Protein AF-A0AA94WMA9-F1 (afdb_monomer_lite)

Foldseek 3Di:
DDPPPQPDDDVVLLVVLVVQLVQLLVLQCVQPNPVSSVQLCVVCVVQSVVCSSCVVQKDWDADDPQQWGIWIAGPVPRHTAKTWGQHDLDVPDHTFTWMAHPPDRNDTHTRD

Secondary structure (DSSP, 8-state):
----SSS---HHHHHTHHHHHHHHHHHHHHHHHHHHHHHHHHHHHHHHHHHHH-TTTEEEE-SBTTTEEEEEEETTT--EEEEEEEE-SSTTSPPEEEEEETTEEEEEEE--

Organism: NCBI:txid79883

pLDDT: mean 87.23, std 16.76, range [39.34, 98.19]

Radius of gyration: 15.04 Å; chains: 1; bounding box: 50×26×35 Å

Structure (mmCIF, N/CA/C/O backbone):
data_AF-A0AA94WMA9-F1
#
_entry.id   AF-A0AA94WMA9-F1
#
loop_
_atom_site.group_PDB
_atom_site.id
_atom_site.type_symbol
_atom_site.label_atom_id
_atom_site.label_alt_id
_atom_site.label_comp_id
_atom_site.label_asym_id
_atom_site.label_entity_id
_atom_site.label_seq_id
_atom_site.pdbx_PDB_ins_code
_atom_site.Cartn_x
_atom_site.Cartn_y
_atom_site.Cartn_z
_atom_site.occupancy
_atom_site.B_iso_or_equiv
_atom_site.auth_seq_id
_atom_site.auth_comp_id
_atom_site.auth_asym_id
_atom_site.auth_atom_id
_atom_site.pdbx_PDB_model_num
ATOM 1 N N . MET A 1 1 ? -29.792 -11.660 19.594 1.00 39.34 1 MET A N 1
ATOM 2 C CA . MET A 1 1 ? -28.443 -11.236 19.161 1.00 39.34 1 MET A CA 1
ATOM 3 C C . MET A 1 1 ? -28.651 -10.133 18.133 1.00 39.34 1 MET A C 1
ATOM 5 O O . MET A 1 1 ? -29.052 -10.429 17.016 1.00 39.34 1 MET A O 1
ATOM 9 N N . SER A 1 2 ? -28.611 -8.873 18.571 1.00 40.50 2 SER A N 1
ATOM 10 C CA . SER A 1 2 ? -29.111 -7.716 17.814 1.00 40.50 2 SER A CA 1
ATOM 11 C C . SER A 1 2 ? -28.112 -7.243 16.761 1.00 40.50 2 SER A C 1
ATOM 13 O O . SER A 1 2 ? -26.997 -6.849 17.087 1.00 40.50 2 SER A O 1
ATOM 15 N N . GLY A 1 3 ? -28.545 -7.241 15.500 1.00 39.78 3 GLY A N 1
ATOM 16 C CA . GLY A 1 3 ? -27.854 -6.606 14.380 1.00 39.78 3 GLY A CA 1
ATOM 17 C C . GLY A 1 3 ? -27.983 -5.084 14.417 1.00 39.78 3 GLY A C 1
ATOM 18 O O . GLY A 1 3 ? -28.723 -4.510 13.623 1.00 39.78 3 GLY A O 1
ATOM 19 N N . GLN A 1 4 ? -27.275 -4.433 15.338 1.00 40.50 4 GLN A N 1
ATOM 20 C CA . GLN A 1 4 ? -27.242 -2.974 15.464 1.00 40.50 4 GLN A CA 1
ATOM 21 C C . GLN A 1 4 ? -25.838 -2.484 15.840 1.00 40.50 4 GLN A C 1
ATOM 23 O O . GLN A 1 4 ? -25.654 -1.919 16.901 1.00 40.50 4 GLN A O 1
ATOM 28 N N . ASP A 1 5 ? -24.855 -2.668 14.958 1.00 44.59 5 ASP A N 1
ATOM 29 C CA . ASP A 1 5 ? -23.556 -1.972 15.067 1.00 44.59 5 ASP A CA 1
ATOM 30 C C . ASP A 1 5 ? -23.106 -1.362 13.724 1.00 44.59 5 ASP A C 1
ATOM 32 O O . ASP A 1 5 ? -21.947 -0.996 13.541 1.00 44.59 5 ASP A O 1
ATOM 36 N N . VAL A 1 6 ? -24.013 -1.253 12.743 1.00 46.53 6 VAL A N 1
ATOM 37 C CA . VAL A 1 6 ? -23.683 -0.766 11.386 1.00 46.53 6 VAL A CA 1
ATOM 38 C C . VAL A 1 6 ? -24.158 0.663 11.112 1.00 46.53 6 VAL A C 1
ATOM 40 O O . VAL A 1 6 ? -23.962 1.182 10.015 1.00 46.53 6 VAL A O 1
ATOM 43 N N . HIS A 1 7 ? -24.784 1.327 12.081 1.00 42.59 7 HIS A N 1
ATOM 44 C CA . HIS A 1 7 ? -25.313 2.681 11.918 1.00 42.59 7 HIS A CA 1
ATOM 45 C C . HIS A 1 7 ? -24.713 3.597 12.971 1.00 42.59 7 HIS A C 1
ATOM 47 O O . HIS A 1 7 ? -25.284 3.755 14.040 1.00 42.59 7 HIS A O 1
ATOM 53 N N . ASN A 1 8 ? -23.518 4.112 12.670 1.00 44.22 8 ASN A N 1
ATOM 54 C CA . ASN A 1 8 ? -23.013 5.443 13.038 1.00 44.22 8 ASN A CA 1
ATOM 55 C C . ASN A 1 8 ? -21.519 5.525 12.687 1.00 44.22 8 ASN A C 1
ATOM 57 O O . ASN A 1 8 ? -20.658 5.699 13.548 1.00 44.22 8 ASN A O 1
ATOM 61 N N . LEU A 1 9 ? -21.187 5.363 11.402 1.00 45.16 9 LEU A N 1
ATOM 62 C CA . LEU A 1 9 ? -19.912 5.883 10.918 1.00 45.16 9 LEU A CA 1
ATOM 63 C C . LEU A 1 9 ? -20.126 7.373 10.670 1.00 45.16 9 LEU A C 1
ATOM 65 O O . LEU A 1 9 ? -20.887 7.744 9.782 1.00 45.16 9 LEU A O 1
ATOM 69 N N . ASP A 1 10 ? -19.492 8.205 11.491 1.00 44.53 10 ASP A N 1
ATOM 70 C CA . ASP A 1 10 ? -19.444 9.649 11.295 1.00 44.53 10 ASP A CA 1
ATOM 71 C C . ASP A 1 10 ? -18.990 9.955 9.844 1.00 44.53 10 ASP A C 1
ATOM 73 O O . ASP A 1 10 ? -17.901 9.522 9.440 1.00 44.53 10 ASP A O 1
ATOM 77 N N . PRO A 1 11 ? -19.799 10.673 9.039 1.00 51.47 11 PRO A N 1
ATOM 78 C CA . PRO A 1 11 ? -19.449 11.072 7.675 1.00 51.47 11 PRO A CA 1
ATOM 79 C C . PRO A 1 11 ? -18.101 11.800 7.578 1.00 51.47 11 PRO A C 1
ATOM 81 O O . PRO A 1 11 ? -17.431 11.721 6.543 1.00 51.47 11 PRO A O 1
ATOM 84 N N . SER A 1 12 ? -17.667 12.465 8.656 1.00 50.16 12 SER A N 1
ATOM 85 C CA . SER A 1 12 ? -16.370 13.145 8.736 1.00 50.16 12 SER A CA 1
ATOM 86 C C . SER A 1 12 ? -15.195 12.176 8.547 1.00 50.16 12 SER A C 1
ATOM 88 O O . SER A 1 12 ? -14.197 12.502 7.895 1.00 50.16 12 SER A O 1
ATOM 90 N N . VAL A 1 13 ? -15.347 10.945 9.040 1.00 51.88 13 VAL A N 1
ATOM 91 C CA . VAL A 1 13 ? -14.315 9.912 9.015 1.00 51.88 13 VAL A CA 1
ATOM 92 C C . VAL A 1 13 ? -14.217 9.277 7.630 1.00 51.88 13 VAL A C 1
ATOM 94 O O . VAL A 1 13 ? -13.113 9.044 7.151 1.00 51.88 13 VAL A O 1
ATOM 97 N N . GLN A 1 14 ? -15.337 9.072 6.929 1.00 53.25 14 GLN A N 1
ATOM 98 C CA . GLN A 1 14 ? -15.307 8.633 5.526 1.00 53.25 14 GLN A CA 1
ATOM 99 C C . GLN A 1 14 ? -14.770 9.731 4.589 1.00 53.25 14 GLN A C 1
ATOM 101 O O . GLN A 1 14 ? -14.033 9.430 3.645 1.00 53.25 14 GLN A O 1
ATOM 106 N N . GLY A 1 15 ? -15.065 11.004 4.879 1.00 59.81 15 GLY A N 1
ATOM 107 C CA . GLY A 1 15 ? -14.619 12.151 4.083 1.00 59.81 15 GLY A CA 1
ATOM 108 C C . GLY A 1 15 ? -13.097 12.334 4.026 1.00 59.81 15 GLY A C 1
ATOM 109 O O . GLY A 1 15 ? -12.570 12.736 2.991 1.00 59.81 15 GLY A O 1
ATOM 110 N N . GLN A 1 16 ? -12.363 11.982 5.088 1.00 68.56 16 GLN A N 1
ATOM 111 C CA . GLN A 1 16 ? -10.898 12.124 5.124 1.00 68.56 16 GLN A CA 1
ATOM 112 C C . GLN A 1 16 ? -10.145 11.075 4.284 1.00 68.56 16 GLN A C 1
ATOM 114 O O . GLN A 1 16 ? -8.988 11.284 3.922 1.00 68.56 16 GLN A O 1
ATOM 119 N N . TRP A 1 17 ? -10.778 9.948 3.950 1.00 77.50 17 TRP A N 1
ATOM 120 C CA . TRP A 1 17 ? -10.082 8.776 3.402 1.00 77.50 17 TRP A CA 1
ATOM 121 C C . TRP A 1 17 ? -10.139 8.716 1.877 1.00 77.50 17 TRP A C 1
ATOM 123 O O . TRP A 1 17 ? -9.208 8.224 1.235 1.00 77.50 17 TRP A O 1
ATOM 133 N N . VAL A 1 18 ? -11.194 9.284 1.287 1.00 79.00 18 VAL A N 1
ATOM 134 C CA . VAL A 1 18 ? -11.329 9.438 -0.168 1.00 79.00 18 VAL A CA 1
ATOM 135 C C . VAL A 1 18 ? -10.166 10.257 -0.762 1.00 79.00 18 VAL A C 1
ATOM 137 O O . VAL A 1 18 ? -9.565 9.786 -1.732 1.00 79.00 18 VAL A O 1
ATOM 140 N N . PRO A 1 19 ? -9.749 11.404 -0.181 1.00 87.50 19 PRO A N 1
ATOM 141 C CA . PRO A 1 19 ? -8.564 12.130 -0.639 1.00 87.50 19 PRO A CA 1
ATOM 142 C C . PRO A 1 19 ? -7.271 11.308 -0.564 1.00 87.50 19 PRO A C 1
ATOM 144 O O . PRO A 1 19 ? -6.447 11.390 -1.474 1.00 87.50 19 PRO A O 1
ATOM 147 N N . ILE A 1 20 ? -7.101 10.484 0.478 1.00 91.69 20 ILE A N 1
ATOM 148 C CA . ILE A 1 20 ? -5.912 9.634 0.657 1.00 91.69 20 ILE A CA 1
ATOM 149 C C . ILE A 1 20 ? -5.841 8.571 -0.443 1.00 91.69 20 ILE A C 1
ATOM 151 O O . ILE A 1 20 ? -4.812 8.433 -1.108 1.00 91.69 20 ILE A O 1
ATOM 155 N N . ALA A 1 21 ? -6.940 7.850 -0.672 1.00 91.25 21 ALA A N 1
ATOM 156 C CA . ALA A 1 21 ? -7.027 6.843 -1.725 1.00 91.25 21 ALA A CA 1
ATOM 157 C C . 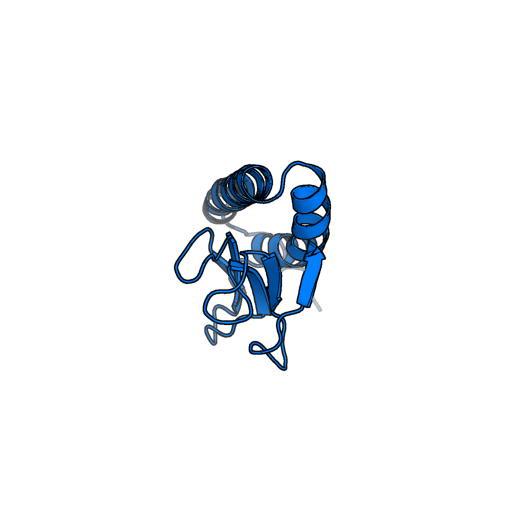ALA A 1 21 ? -6.810 7.460 -3.119 1.00 91.25 21 ALA A C 1
ATOM 159 O O . ALA A 1 21 ? -6.037 6.934 -3.921 1.00 91.25 21 ALA A O 1
ATOM 160 N N . ALA A 1 22 ? -7.422 8.616 -3.392 1.00 91.62 22 ALA A N 1
ATOM 161 C CA . ALA A 1 22 ? -7.245 9.323 -4.658 1.00 91.62 22 ALA A CA 1
ATOM 162 C C . ALA A 1 22 ? -5.789 9.775 -4.876 1.00 91.62 22 ALA A C 1
ATOM 164 O O . ALA A 1 22 ? -5.250 9.613 -5.973 1.00 91.62 22 ALA A O 1
ATOM 165 N N . ALA A 1 23 ? -5.132 10.307 -3.840 1.00 94.06 23 ALA A N 1
ATOM 166 C CA . ALA A 1 23 ? -3.724 10.691 -3.904 1.00 94.06 23 ALA A CA 1
ATOM 167 C C . ALA A 1 23 ? -2.811 9.479 -4.158 1.00 94.06 23 ALA A C 1
ATOM 169 O O . ALA A 1 23 ? -1.903 9.565 -4.985 1.00 94.06 23 ALA A O 1
ATOM 170 N N . ALA A 1 24 ? -3.089 8.338 -3.521 1.00 94.69 24 ALA A N 1
ATOM 171 C CA . ALA A 1 24 ? -2.352 7.096 -3.742 1.00 94.69 24 ALA A CA 1
ATOM 1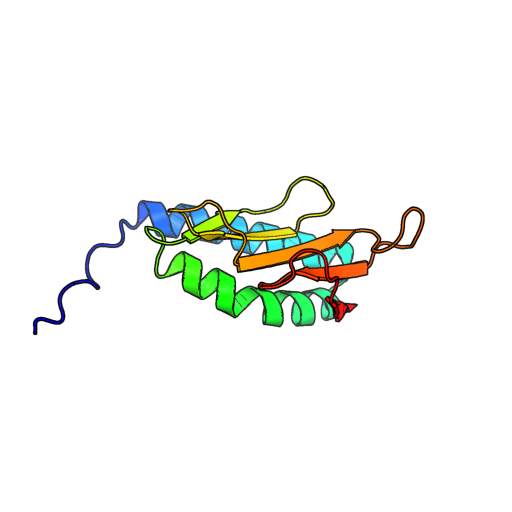72 C C . ALA A 1 24 ? -2.480 6.589 -5.188 1.00 94.69 24 ALA A C 1
ATOM 174 O O . ALA A 1 24 ? -1.470 6.265 -5.807 1.00 94.69 24 ALA A O 1
ATOM 175 N N . ILE A 1 25 ? -3.689 6.581 -5.766 1.00 94.69 25 ILE A N 1
ATOM 176 C CA . ILE A 1 25 ? -3.907 6.180 -7.171 1.00 94.69 25 ILE A CA 1
ATOM 177 C C . ILE A 1 25 ? -3.151 7.105 -8.134 1.00 94.69 25 ILE A C 1
ATOM 179 O O . ILE A 1 25 ? -2.516 6.635 -9.084 1.00 94.69 25 ILE A O 1
ATOM 183 N N . ARG A 1 26 ? -3.187 8.422 -7.890 1.00 95.31 26 ARG A N 1
ATOM 184 C CA . ARG A 1 26 ? -2.442 9.406 -8.695 1.00 95.31 26 ARG A CA 1
ATOM 185 C C . ARG A 1 26 ? -0.936 9.163 -8.616 1.00 95.31 26 ARG A C 1
ATOM 187 O O . ARG A 1 26 ? -0.272 9.162 -9.650 1.00 95.31 26 ARG A O 1
ATOM 194 N N . LEU A 1 27 ? -0.415 8.915 -7.415 1.00 95.56 27 LEU A N 1
ATOM 195 C CA . LEU A 1 27 ? 1.000 8.620 -7.208 1.00 95.56 27 LEU A CA 1
ATOM 196 C C . LEU A 1 27 ? 1.409 7.296 -7.864 1.00 95.56 27 LEU A C 1
ATOM 198 O O . LEU A 1 27 ? 2.429 7.252 -8.537 1.00 95.56 27 LEU A O 1
ATOM 202 N N . LEU A 1 28 ? 0.605 6.238 -7.741 1.00 93.81 28 LEU A N 1
ATOM 203 C CA . LEU A 1 28 ? 0.851 4.979 -8.454 1.00 93.81 28 LEU A CA 1
ATOM 204 C C . LEU A 1 28 ? 0.947 5.217 -9.955 1.00 93.81 28 LEU A C 1
ATOM 206 O O . LEU A 1 28 ? 1.931 4.840 -10.583 1.00 93.81 28 LEU A O 1
ATOM 210 N N . THR A 1 29 ? -0.043 5.908 -10.518 1.00 96.56 29 THR A N 1
ATOM 211 C CA . THR A 1 29 ? -0.082 6.192 -11.957 1.00 96.56 29 THR A CA 1
ATOM 212 C C . THR A 1 29 ? 1.170 6.942 -12.416 1.00 96.56 29 THR A C 1
ATOM 214 O O . THR A 1 29 ? 1.708 6.622 -13.472 1.00 96.56 29 THR A O 1
ATOM 217 N N . SER A 1 30 ? 1.667 7.905 -11.630 1.00 96.12 30 SER A N 1
ATOM 218 C CA . SER A 1 30 ? 2.864 8.674 -11.993 1.00 96.12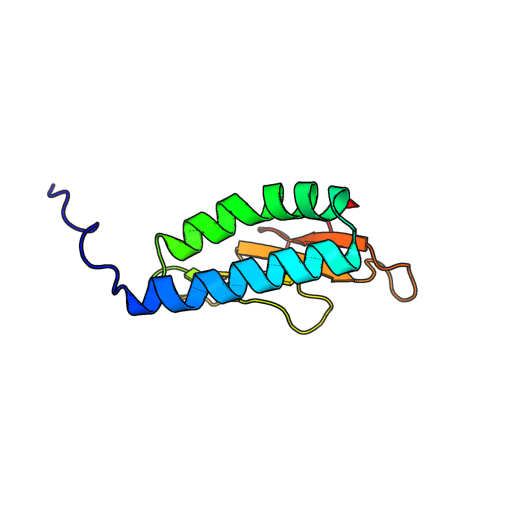 30 SER A CA 1
ATOM 219 C C . SER A 1 30 ? 4.174 7.892 -11.863 1.00 96.12 30 SER A C 1
ATOM 221 O O . SER A 1 30 ? 5.157 8.265 -12.497 1.00 96.12 30 SER A O 1
ATOM 223 N N . LYS A 1 31 ? 4.209 6.822 -11.059 1.00 94.88 31 LYS A N 1
ATOM 224 C CA . LYS A 1 31 ? 5.406 5.991 -10.862 1.00 94.88 31 LYS A CA 1
ATOM 225 C C . LYS A 1 31 ? 5.498 4.817 -11.826 1.00 94.88 31 LYS A C 1
ATOM 227 O O . LYS A 1 31 ? 6.588 4.523 -12.296 1.00 94.88 31 LYS A O 1
ATOM 232 N N . VAL A 1 32 ? 4.374 4.159 -12.102 1.00 94.94 32 VAL A N 1
ATOM 233 C CA . VAL A 1 32 ? 4.347 2.854 -12.792 1.00 94.94 32 VAL A CA 1
ATOM 234 C C . VAL A 1 32 ? 3.389 2.818 -13.985 1.00 94.94 32 VAL A C 1
ATOM 236 O O . VAL A 1 32 ? 3.079 1.757 -14.525 1.00 94.94 32 VAL A O 1
ATOM 239 N N . GLY A 1 33 ? 2.875 3.980 -14.393 1.00 95.12 33 GLY A N 1
ATOM 240 C CA . GLY A 1 33 ? 1.908 4.091 -15.477 1.00 95.12 33 GLY A CA 1
ATOM 241 C C . GLY A 1 33 ? 0.552 3.462 -15.145 1.00 95.12 33 GLY A C 1
ATOM 242 O O . GLY A 1 33 ? 0.268 3.038 -14.022 1.00 95.12 33 GLY A O 1
ATOM 243 N N . ARG A 1 34 ? -0.329 3.416 -16.150 1.00 94.19 34 ARG A N 1
ATOM 244 C CA . ARG A 1 34 ? -1.706 2.920 -15.987 1.00 94.19 34 ARG A CA 1
ATOM 245 C C . ARG A 1 34 ? -1.756 1.423 -15.669 1.00 94.19 34 ARG A C 1
ATOM 247 O O . ARG A 1 34 ? -2.578 1.012 -14.850 1.00 94.19 34 ARG A O 1
ATOM 254 N N . GLU A 1 35 ? -0.905 0.619 -16.302 1.00 94.44 35 GLU A N 1
ATOM 255 C CA . GLU A 1 35 ? -0.892 -0.833 -16.097 1.00 94.44 35 GLU A CA 1
ATOM 256 C C . GLU A 1 35 ? -0.439 -1.193 -14.677 1.00 94.44 35 GLU A C 1
ATOM 258 O O . GLU A 1 35 ? -1.178 -1.862 -13.950 1.00 94.44 35 GLU A O 1
ATOM 263 N N . GLY A 1 36 ? 0.721 -0.682 -14.247 1.00 93.62 36 GLY A N 1
ATOM 264 C CA . GLY A 1 36 ? 1.227 -0.899 -12.894 1.00 93.62 36 GLY A CA 1
ATOM 265 C C . GLY A 1 36 ? 0.274 -0.355 -11.830 1.00 93.62 36 GLY A C 1
ATOM 266 O O . GLY A 1 36 ? 0.027 -1.025 -10.828 1.00 93.62 36 GLY A O 1
ATOM 267 N N . MET A 1 37 ? -0.354 0.804 -12.073 1.00 96.38 37 MET A N 1
ATOM 268 C CA . MET A 1 37 ? -1.387 1.326 -11.174 1.00 96.38 37 MET A CA 1
ATOM 269 C C . MET A 1 37 ? -2.569 0.368 -11.052 1.00 96.38 37 MET A C 1
ATOM 271 O O . MET A 1 37 ? -3.018 0.115 -9.939 1.00 96.38 37 MET A O 1
ATOM 275 N N . THR A 1 38 ? -3.051 -0.194 -12.161 1.00 95.69 38 THR A N 1
ATOM 276 C CA . THR A 1 38 ? -4.198 -1.114 -12.145 1.00 95.69 38 THR A CA 1
ATOM 277 C C . THR A 1 38 ? -3.883 -2.363 -11.321 1.00 95.69 38 THR A C 1
ATOM 279 O O . THR A 1 38 ? -4.678 -2.743 -10.460 1.00 95.69 38 THR A O 1
ATOM 282 N N . LYS A 1 39 ? -2.698 -2.957 -11.522 1.00 95.81 39 LYS A N 1
ATOM 283 C CA . LYS A 1 39 ? -2.235 -4.131 -10.761 1.00 95.81 39 LYS A CA 1
ATOM 284 C C . LYS A 1 39 ? -2.036 -3.803 -9.277 1.00 95.81 39 LYS A C 1
ATOM 286 O O . LYS A 1 39 ? -2.588 -4.482 -8.414 1.00 95.81 39 LYS A O 1
ATOM 291 N N . GLY A 1 40 ? -1.314 -2.724 -8.971 1.00 96.44 40 GLY A N 1
ATOM 292 C CA . GLY A 1 40 ? -1.058 -2.291 -7.595 1.00 96.44 40 GLY A CA 1
ATOM 293 C C . GLY A 1 40 ? -2.330 -1.915 -6.837 1.00 96.44 40 GLY A C 1
ATOM 294 O O . GLY A 1 40 ? -2.507 -2.295 -5.678 1.00 96.44 40 GLY A O 1
ATOM 295 N N . TRP A 1 41 ? -3.253 -1.210 -7.492 1.00 96.69 41 TRP A N 1
ATOM 296 C CA . TRP A 1 41 ? -4.516 -0.812 -6.879 1.00 96.69 41 TRP A CA 1
ATOM 297 C C . TRP A 1 41 ? -5.445 -2.000 -6.644 1.00 96.69 41 TRP A C 1
ATOM 299 O O . TRP A 1 41 ? -6.083 -2.060 -5.597 1.00 96.69 41 TRP A O 1
ATOM 309 N N . ALA A 1 42 ? -5.492 -2.973 -7.558 1.00 96.50 42 ALA A N 1
ATOM 310 C CA . ALA A 1 42 ? -6.258 -4.202 -7.354 1.00 96.50 42 ALA A CA 1
ATOM 311 C C . ALA A 1 42 ? -5.824 -4.955 -6.082 1.00 96.50 42 ALA A C 1
ATOM 313 O O . ALA A 1 42 ? -6.680 -5.467 -5.360 1.00 96.50 42 ALA A O 1
ATOM 314 N N . LEU A 1 43 ? -4.525 -4.952 -5.764 1.00 96.62 43 LEU A N 1
ATOM 315 C CA . LEU A 1 43 ? -3.987 -5.536 -4.530 1.00 96.62 43 LEU A CA 1
ATOM 316 C C . LEU A 1 43 ? -4.332 -4.703 -3.287 1.00 96.62 43 LEU A C 1
ATOM 318 O O . LEU A 1 43 ? -4.698 -5.258 -2.253 1.00 96.62 43 LEU A O 1
ATOM 322 N N . ALA A 1 44 ? -4.238 -3.373 -3.376 1.00 97.12 44 ALA A N 1
ATOM 323 C CA . ALA A 1 44 ? -4.493 -2.482 -2.244 1.00 97.12 44 ALA A CA 1
ATOM 324 C C . ALA A 1 44 ? -5.982 -2.342 -1.896 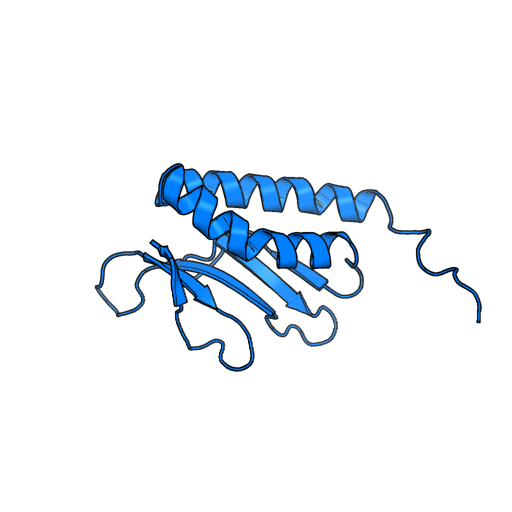1.00 97.12 44 ALA A C 1
ATOM 326 O O . ALA A 1 44 ? -6.342 -2.238 -0.719 1.00 97.12 44 ALA A O 1
ATOM 327 N N . ARG A 1 45 ? -6.857 -2.346 -2.907 1.00 95.81 45 ARG A N 1
ATOM 328 C CA . ARG A 1 45 ? -8.279 -2.004 -2.784 1.00 95.81 45 ARG A CA 1
ATOM 329 C C . ARG A 1 45 ? -9.016 -2.787 -1.689 1.00 95.81 45 ARG A C 1
ATOM 331 O O . ARG A 1 45 ? -9.680 -2.132 -0.892 1.00 95.81 45 ARG A O 1
ATOM 338 N N . PRO A 1 46 ? -8.878 -4.121 -1.541 1.00 96.44 46 PRO A N 1
ATOM 339 C CA . PRO A 1 46 ? -9.559 -4.850 -0.468 1.00 96.44 46 PRO A CA 1
ATOM 340 C C . PRO A 1 46 ? -9.178 -4.371 0.940 1.00 96.44 46 PRO A C 1
ATOM 342 O O . PRO A 1 46 ? -10.010 -4.392 1.847 1.00 96.44 46 PRO A O 1
ATOM 345 N N . TYR A 1 47 ? -7.933 -3.934 1.142 1.00 96.44 47 TYR A N 1
ATOM 346 C CA . TYR A 1 47 ? -7.457 -3.425 2.430 1.00 96.44 47 TYR A CA 1
ATOM 347 C C . TYR A 1 47 ? -7.930 -1.996 2.677 1.00 96.44 47 TYR A C 1
ATOM 349 O O . TYR A 1 47 ? -8.361 -1.681 3.785 1.00 96.44 47 TYR A O 1
ATOM 357 N N . VAL A 1 48 ? -7.900 -1.156 1.641 1.00 94.88 48 VAL A N 1
ATOM 358 C CA . VAL A 1 48 ? -8.443 0.207 1.691 1.00 94.88 48 VAL A CA 1
ATOM 359 C C . VAL A 1 48 ? -9.939 0.168 2.007 1.00 94.88 48 VAL A C 1
ATOM 361 O O . VAL A 1 48 ? -10.378 0.836 2.939 1.00 94.88 48 VAL A O 1
ATOM 364 N N . ASP A 1 49 ? -10.703 -0.681 1.318 1.00 93.44 49 ASP A N 1
ATOM 365 C CA . ASP A 1 49 ? -12.145 -0.835 1.528 1.00 93.44 49 ASP A CA 1
ATOM 366 C C . ASP A 1 49 ? -12.463 -1.335 2.945 1.00 93.44 49 ASP A C 1
ATOM 368 O O . ASP A 1 49 ? -13.373 -0.814 3.593 1.00 93.44 49 ASP A O 1
ATOM 372 N N . LYS A 1 50 ? -11.704 -2.317 3.461 1.00 91.12 50 LYS A N 1
ATOM 373 C CA . LYS A 1 50 ? 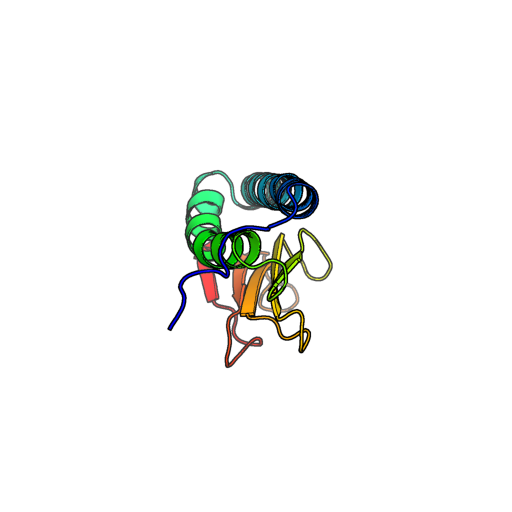-11.829 -2.770 4.861 1.00 91.12 50 LYS A CA 1
ATOM 374 C C . LYS A 1 50 ? -11.626 -1.622 5.836 1.00 91.12 50 LYS A C 1
ATOM 376 O O . LYS A 1 50 ? -12.367 -1.494 6.807 1.00 91.12 50 LYS A O 1
ATOM 381 N N . ALA A 1 51 ? -10.622 -0.801 5.572 1.00 92.50 51 ALA A N 1
ATOM 382 C CA . ALA A 1 51 ? -10.251 0.265 6.465 1.00 92.50 51 ALA A CA 1
ATOM 383 C C . ALA A 1 51 ? -11.308 1.396 6.435 1.00 92.50 51 ALA A C 1
ATOM 385 O O . ALA A 1 51 ? -11.732 1.841 7.500 1.00 92.50 51 ALA A O 1
ATOM 386 N N . ILE A 1 52 ? -11.820 1.770 5.251 1.00 89.19 52 ILE A N 1
ATOM 387 C CA . ILE A 1 52 ? -12.913 2.753 5.085 1.00 89.19 52 ILE A CA 1
ATOM 388 C C . ILE A 1 52 ? -14.196 2.297 5.795 1.00 89.19 52 ILE A C 1
ATOM 390 O O . ILE A 1 52 ? -14.898 3.106 6.399 1.00 89.19 52 ILE A O 1
ATOM 394 N N . LYS A 1 53 ? -14.514 0.998 5.730 1.00 89.62 53 LYS A N 1
ATOM 395 C CA . LYS A 1 53 ? -15.720 0.426 6.353 1.00 89.62 53 LYS A CA 1
ATOM 396 C C . LYS A 1 53 ? -15.609 0.270 7.871 1.00 89.62 53 LYS A C 1
ATOM 398 O O . LYS A 1 53 ? -16.634 0.176 8.535 1.00 89.62 53 LYS A O 1
ATOM 403 N N . ALA A 1 54 ? -14.398 0.223 8.421 1.00 91.31 54 ALA A N 1
ATOM 404 C CA . ALA A 1 54 ? -14.163 0.027 9.850 1.00 91.31 54 ALA A CA 1
ATOM 405 C C . ALA A 1 54 ? -13.083 0.992 10.383 1.00 91.31 54 ALA A C 1
ATOM 407 O O . ALA A 1 54 ? -12.024 0.561 10.853 1.00 91.31 54 ALA A O 1
ATOM 408 N N . PRO A 1 55 ? -13.332 2.311 10.357 1.00 88.31 55 PRO A N 1
ATOM 409 C CA . PRO A 1 55 ? -12.318 3.307 10.699 1.00 88.31 55 PRO A CA 1
ATOM 410 C C . PRO A 1 55 ? -11.967 3.352 12.196 1.00 88.31 55 PRO A C 1
ATOM 412 O O . PRO A 1 55 ? -10.891 3.820 12.575 1.00 88.31 55 PRO A O 1
ATOM 415 N N . ASN A 1 56 ? -12.829 2.810 13.062 1.00 91.00 56 ASN A N 1
ATOM 416 C CA . ASN A 1 56 ? -12.515 2.600 14.480 1.00 91.00 56 ASN A CA 1
ATOM 417 C C . ASN A 1 56 ? -11.537 1.431 14.689 1.00 91.00 56 ASN A C 1
ATOM 419 O O . ASN A 1 56 ? -10.870 1.350 15.717 1.00 91.00 56 ASN A O 1
ATOM 423 N N . THR A 1 57 ? -11.406 0.542 13.704 1.00 94.06 57 THR A N 1
ATOM 424 C CA . THR A 1 57 ? -10.517 -0.626 13.755 1.00 94.06 57 THR A CA 1
ATOM 425 C C . THR A 1 57 ? -9.211 -0.378 13.017 1.00 94.06 57 THR A C 1
ATOM 427 O O . THR A 1 57 ? -8.162 -0.848 13.459 1.00 94.06 57 THR A O 1
ATOM 430 N N . TYR A 1 58 ? -9.258 0.369 11.915 1.00 95.50 58 TYR A N 1
ATOM 431 C CA . TYR A 1 58 ? -8.119 0.565 11.028 1.00 95.50 58 TYR A CA 1
ATOM 432 C C . TYR A 1 58 ? -7.713 2.033 10.906 1.00 95.50 58 TYR A C 1
ATOM 434 O O . TYR A 1 58 ? -8.483 2.954 11.168 1.00 95.50 58 TYR A O 1
ATOM 442 N N . ILE A 1 59 ? -6.474 2.236 10.477 1.00 94.44 59 ILE A N 1
ATOM 443 C CA . ILE A 1 59 ? -5.914 3.521 10.071 1.00 94.44 59 ILE A CA 1
ATOM 444 C C . ILE A 1 59 ? -5.496 3.367 8.610 1.00 94.44 59 ILE A C 1
ATOM 446 O O . ILE A 1 59 ? -4.769 2.424 8.287 1.00 94.44 59 ILE A O 1
ATOM 450 N N . LEU A 1 60 ? -5.941 4.284 7.752 1.00 95.44 60 LEU A N 1
ATOM 451 C CA . LEU A 1 60 ? -5.461 4.413 6.381 1.00 95.44 60 LEU A CA 1
ATOM 452 C C . LEU A 1 60 ? -4.458 5.559 6.293 1.00 95.44 60 LEU A C 1
ATOM 454 O O . LEU A 1 60 ? -4.744 6.683 6.695 1.00 95.44 60 LEU A O 1
ATOM 458 N N . GLU A 1 61 ? -3.290 5.267 5.741 1.00 95.00 61 GLU A N 1
ATOM 459 C CA . GLU A 1 61 ? -2.207 6.226 5.564 1.00 95.00 61 GLU A CA 1
ATOM 460 C C . GLU A 1 61 ? -1.835 6.300 4.089 1.00 95.00 61 GLU A C 1
ATOM 462 O O . GLU A 1 61 ? -1.727 5.275 3.416 1.00 95.00 61 GLU A O 1
ATOM 467 N N . GLY A 1 62 ? -1.628 7.516 3.592 1.00 93.94 62 GLY A N 1
ATOM 468 C CA . GLY A 1 62 ? -1.160 7.753 2.231 1.00 93.94 62 GLY A CA 1
ATOM 469 C C . GLY A 1 62 ? 0.361 7.715 2.114 1.00 93.94 62 GLY A C 1
ATOM 470 O O . GLY A 1 62 ? 1.067 7.026 2.865 1.00 93.94 62 GLY A O 1
ATOM 471 N N . ALA A 1 63 ? 0.860 8.511 1.170 1.00 94.31 63 ALA A N 1
ATOM 472 C CA . ALA A 1 63 ? 2.273 8.569 0.846 1.00 94.31 63 ALA A CA 1
ATOM 473 C C . ALA A 1 63 ? 3.154 8.888 2.068 1.00 94.31 63 ALA A C 1
ATOM 475 O O . ALA A 1 63 ? 2.745 9.600 2.988 1.00 94.31 63 ALA A O 1
ATOM 476 N N . GLY A 1 64 ? 4.367 8.339 2.101 1.00 92.06 64 GLY A N 1
ATOM 477 C CA . GLY A 1 64 ? 5.287 8.544 3.221 1.00 92.06 64 GLY A CA 1
ATOM 478 C C . GLY A 1 64 ? 6.694 8.004 2.978 1.00 92.06 64 GLY A C 1
ATOM 479 O O . GLY A 1 64 ? 7.068 7.672 1.855 1.00 92.06 64 GLY A O 1
ATOM 480 N N . GLY A 1 65 ? 7.483 7.925 4.052 1.00 88.44 65 GLY A N 1
ATOM 481 C CA . GLY A 1 65 ? 8.880 7.489 3.999 1.00 88.44 65 GLY A CA 1
ATOM 482 C C . GLY A 1 65 ? 9.075 6.080 3.424 1.00 88.44 65 GLY A C 1
ATOM 483 O O . GLY A 1 65 ? 8.225 5.201 3.579 1.00 88.44 65 GLY A O 1
ATOM 484 N N . GLY A 1 66 ? 10.221 5.867 2.768 1.00 86.75 66 GLY A N 1
ATOM 485 C CA . GLY A 1 66 ? 10.590 4.581 2.161 1.00 86.75 66 GLY A CA 1
ATOM 486 C C . GLY A 1 66 ? 9.764 4.211 0.927 1.00 86.75 66 GLY A C 1
ATOM 487 O O . GLY A 1 66 ? 9.478 3.039 0.728 1.00 86.75 66 GLY A O 1
ATOM 488 N N . GLY A 1 67 ? 9.321 5.202 0.145 1.00 92.62 67 GLY A N 1
ATOM 489 C CA . GLY A 1 67 ? 8.550 4.974 -1.083 1.00 92.62 67 GLY A CA 1
ATOM 490 C C . GLY A 1 67 ? 7.103 4.534 -0.853 1.00 92.62 67 GLY A C 1
ATOM 491 O O . GLY A 1 67 ? 6.459 4.059 -1.789 1.00 92.62 67 GLY A O 1
ATOM 492 N N . ARG A 1 68 ? 6.577 4.709 0.367 1.00 96.81 68 ARG A N 1
ATOM 493 C CA . ARG A 1 68 ? 5.202 4.339 0.702 1.00 96.81 68 ARG A CA 1
ATOM 494 C C . ARG A 1 68 ? 4.214 5.075 -0.174 1.00 96.81 68 ARG A C 1
ATOM 496 O O . ARG A 1 68 ? 4.234 6.302 -0.237 1.00 96.81 68 ARG A O 1
ATOM 503 N N . ILE A 1 69 ? 3.321 4.304 -0.780 1.00 97.56 69 ILE A N 1
ATOM 504 C CA . ILE A 1 69 ? 2.180 4.791 -1.546 1.00 97.56 69 ILE A CA 1
ATOM 505 C C . ILE A 1 69 ? 0.945 4.834 -0.650 1.00 97.56 69 ILE A C 1
ATOM 507 O O . ILE A 1 69 ? 0.279 5.864 -0.548 1.00 97.56 69 ILE A O 1
ATOM 511 N N . ILE A 1 70 ? 0.631 3.700 -0.021 1.00 97.69 70 ILE A N 1
ATOM 512 C CA . ILE A 1 70 ? -0.539 3.534 0.839 1.00 97.69 70 ILE A CA 1
ATOM 513 C C . ILE A 1 70 ? -0.286 2.418 1.851 1.00 97.69 70 ILE A C 1
ATOM 515 O O . ILE A 1 70 ? 0.389 1.430 1.552 1.00 97.69 70 ILE A O 1
ATOM 519 N N . GLN A 1 71 ? -0.817 2.573 3.058 1.00 97.62 71 GLN A N 1
ATOM 520 C CA . GLN A 1 71 ? -0.675 1.598 4.133 1.00 97.62 71 GLN A CA 1
ATOM 521 C C . GLN A 1 71 ? -1.940 1.532 4.975 1.00 97.62 71 GLN A C 1
ATOM 523 O O . GLN A 1 71 ? -2.580 2.546 5.250 1.00 97.62 71 GLN A O 1
ATOM 528 N N . VAL A 1 72 ? -2.265 0.322 5.418 1.00 97.25 72 VAL A N 1
ATOM 529 C CA . VAL A 1 72 ? -3.342 0.063 6.366 1.00 97.25 72 VAL A CA 1
ATOM 530 C C . VAL A 1 72 ? -2.747 -0.527 7.634 1.00 97.25 72 VAL A C 1
ATOM 532 O O . VAL A 1 72 ? -1.973 -1.490 7.584 1.00 97.25 72 VAL A O 1
ATOM 535 N N . ARG A 1 73 ? -3.121 0.042 8.781 1.00 97.44 73 ARG A N 1
ATOM 536 C CA . ARG A 1 73 ? -2.709 -0.432 10.108 1.00 97.44 73 ARG A CA 1
ATOM 537 C C . ARG A 1 73 ? -3.911 -0.744 10.984 1.00 97.44 73 ARG A C 1
ATOM 539 O O . ARG A 1 73 ? -4.962 -0.126 10.838 1.00 97.44 73 ARG A O 1
ATOM 546 N N . LEU A 1 74 ? -3.747 -1.663 11.929 1.00 96.44 74 LEU A N 1
ATOM 547 C CA . LEU A 1 74 ? -4.676 -1.822 13.046 1.00 96.44 74 LEU A CA 1
ATOM 548 C C . LEU A 1 74 ? -4.537 -0.622 13.983 1.00 96.44 74 LEU A C 1
ATOM 550 O O . LEU A 1 74 ? -3.437 -0.318 14.439 1.00 96.44 74 LEU A O 1
ATOM 554 N N . ARG A 1 75 ? -5.649 0.032 14.322 1.00 94.25 75 ARG A N 1
ATOM 555 C CA . ARG A 1 75 ? -5.660 1.187 15.229 1.00 94.25 75 ARG A CA 1
ATOM 556 C C . ARG A 1 75 ? -5.192 0.814 16.635 1.00 94.25 75 ARG A C 1
ATOM 558 O O . ARG A 1 75 ? -4.407 1.543 17.223 1.00 94.25 75 ARG A O 1
ATOM 565 N N . LYS A 1 76 ? -5.644 -0.336 17.147 1.00 94.94 76 LYS A N 1
ATOM 566 C CA . LYS A 1 76 ? -5.358 -0.794 18.518 1.00 94.94 76 LYS A CA 1
ATOM 567 C C . LYS A 1 76 ? -3.872 -1.062 18.767 1.00 94.94 76 LYS A C 1
ATOM 569 O O . LYS A 1 76 ? -3.373 -0.754 19.839 1.00 94.94 76 LYS A O 1
ATOM 574 N N . THR A 1 77 ? -3.188 -1.679 17.806 1.00 96.25 77 THR A N 1
ATOM 575 C CA . THR A 1 77 ? -1.805 -2.158 17.982 1.00 96.25 77 THR A CA 1
ATOM 576 C C . THR A 1 77 ? -0.790 -1.383 17.152 1.00 96.25 77 THR A C 1
ATOM 578 O O . THR A 1 77 ? 0.408 -1.557 17.333 1.00 96.25 77 THR A O 1
ATOM 581 N N . GLY A 1 78 ? -1.243 -0.573 16.193 1.00 94.88 78 GLY A N 1
ATOM 582 C CA . GLY A 1 78 ? -0.379 0.063 15.204 1.00 94.88 78 GLY A CA 1
ATOM 583 C C . GLY A 1 78 ? 0.235 -0.909 14.194 1.00 94.88 78 GLY A C 1
ATOM 584 O O . GLY A 1 78 ? 1.034 -0.468 13.371 1.00 94.88 78 GLY A O 1
ATOM 585 N N . ALA A 1 79 ? -0.117 -2.199 14.223 1.00 96.12 79 ALA A N 1
ATOM 586 C CA . ALA A 1 79 ? 0.461 -3.202 13.334 1.00 96.12 79 ALA A CA 1
ATOM 587 C C . ALA A 1 79 ? 0.018 -2.984 11.882 1.00 96.12 79 ALA A C 1
ATOM 589 O O . ALA A 1 79 ? -1.166 -2.772 11.613 1.00 96.12 79 ALA A O 1
ATOM 590 N N . VAL A 1 80 ? 0.960 -3.071 10.942 1.00 97.00 80 VAL A N 1
ATOM 591 C CA . VAL A 1 80 ? 0.673 -3.009 9.503 1.00 97.00 80 VAL A CA 1
ATOM 592 C C . VAL A 1 80 ? -0.025 -4.292 9.065 1.00 97.00 80 VAL A C 1
ATOM 594 O O . VAL A 1 80 ? 0.456 -5.386 9.345 1.00 97.00 80 VAL A O 1
ATOM 597 N N . VAL A 1 81 ? -1.146 -4.154 8.356 1.00 97.44 81 VAL A N 1
ATOM 598 C CA . VAL A 1 81 ? -1.869 -5.282 7.739 1.00 97.44 81 VAL A CA 1
ATOM 599 C C . VAL A 1 81 ? -1.722 -5.313 6.223 1.00 97.44 81 VAL A C 1
ATOM 601 O O . VAL A 1 81 ? -1.944 -6.351 5.609 1.00 97.44 81 VAL A O 1
ATOM 604 N N . PHE A 1 82 ? -1.335 -4.184 5.634 1.00 98.19 82 PHE A N 1
ATOM 605 C CA . PHE A 1 82 ? -0.983 -4.063 4.228 1.00 98.19 82 PHE A CA 1
ATOM 606 C C . PHE A 1 82 ? -0.176 -2.788 4.006 1.00 98.19 82 PHE A C 1
ATOM 608 O O . PHE A 1 82 ? -0.495 -1.745 4.585 1.00 98.19 82 PHE A O 1
ATOM 615 N N . ARG A 1 83 ? 0.827 -2.853 3.137 1.00 97.75 83 ARG A N 1
ATOM 616 C CA . ARG A 1 83 ? 1.583 -1.691 2.669 1.00 97.75 83 ARG A CA 1
ATOM 617 C C . ARG A 1 83 ? 1.949 -1.886 1.204 1.00 97.75 83 ARG A C 1
ATOM 619 O O . ARG A 1 83 ? 2.427 -2.955 0.847 1.00 97.75 83 ARG A O 1
ATOM 626 N N . LEU A 1 84 ? 1.743 -0.857 0.389 1.00 98.06 84 LEU A N 1
ATOM 627 C CA . LEU A 1 84 ? 2.189 -0.796 -1.002 1.00 98.06 84 LEU A CA 1
ATOM 628 C C . LEU A 1 84 ? 3.258 0.290 -1.132 1.00 98.06 84 LEU A C 1
ATOM 630 O O . LEU A 1 84 ? 3.055 1.425 -0.683 1.00 98.06 84 LEU A O 1
ATOM 634 N N . ASP A 1 85 ? 4.368 -0.062 -1.765 1.00 97.12 85 ASP A N 1
ATOM 635 C CA . ASP A 1 85 ? 5.561 0.761 -1.911 1.00 97.12 85 ASP A CA 1
ATOM 636 C C . ASP A 1 85 ? 6.021 0.819 -3.367 1.00 97.12 85 ASP A C 1
ATOM 638 O O . ASP A 1 85 ? 5.848 -0.122 -4.141 1.00 97.12 85 ASP A O 1
ATOM 642 N N . TYR A 1 86 ? 6.669 1.925 -3.716 1.00 96.81 86 TYR A N 1
ATOM 643 C CA . TYR A 1 86 ? 7.499 2.038 -4.907 1.00 96.81 86 TYR A CA 1
ATOM 644 C C . TYR A 1 86 ? 8.900 2.483 -4.483 1.00 96.81 86 TYR A C 1
ATOM 646 O O . TYR A 1 86 ? 9.154 3.671 -4.261 1.00 96.81 86 TYR A O 1
ATOM 654 N N . PHE A 1 87 ? 9.782 1.505 -4.292 1.00 94.88 87 PHE A N 1
ATOM 655 C CA . PHE A 1 87 ? 11.135 1.691 -3.759 1.00 94.88 87 PHE A CA 1
ATOM 656 C C . PHE A 1 87 ? 12.024 0.502 -4.161 1.00 94.88 87 PHE A C 1
ATOM 658 O O . PHE A 1 87 ? 11.477 -0.543 -4.530 1.00 94.88 87 PHE A O 1
ATOM 665 N N . PRO A 1 88 ? 13.366 0.591 -4.102 1.00 93.06 88 PRO A N 1
ATOM 666 C CA . PRO A 1 88 ? 14.215 -0.546 -4.422 1.00 93.06 88 PRO A CA 1
ATOM 667 C C . PRO A 1 88 ? 14.101 -1.636 -3.355 1.00 93.06 88 PRO A C 1
ATOM 669 O O . PRO A 1 88 ? 14.165 -1.350 -2.160 1.00 93.06 88 PRO A O 1
ATOM 672 N N . ILE A 1 89 ? 13.980 -2.897 -3.784 1.00 91.44 89 ILE A N 1
ATOM 673 C CA . ILE A 1 89 ? 14.018 -4.064 -2.880 1.00 91.44 89 ILE A CA 1
ATOM 674 C C . ILE A 1 89 ? 15.442 -4.295 -2.357 1.00 91.44 89 ILE A C 1
ATOM 676 O O . ILE A 1 89 ? 15.646 -4.677 -1.208 1.00 91.44 89 ILE A O 1
ATOM 680 N N . LYS A 1 90 ? 16.444 -4.055 -3.207 1.00 89.88 90 LYS A N 1
ATOM 681 C CA . LYS A 1 90 ? 17.864 -4.127 -2.854 1.00 89.88 90 LYS A CA 1
ATOM 682 C C . LYS A 1 90 ? 18.468 -2.734 -2.938 1.00 89.88 90 LYS A C 1
ATOM 684 O O . LYS A 1 90 ? 18.174 -1.991 -3.874 1.00 89.88 90 LYS A O 1
ATOM 689 N N . THR A 1 91 ? 19.331 -2.395 -1.985 1.00 87.50 91 THR A N 1
ATOM 690 C CA . THR A 1 91 ? 20.053 -1.118 -1.967 1.00 87.50 91 THR A CA 1
ATOM 691 C C . THR A 1 91 ? 20.750 -0.872 -3.306 1.00 87.50 91 THR A C 1
ATOM 693 O O . THR A 1 91 ? 21.481 -1.732 -3.788 1.00 87.50 91 THR A O 1
ATOM 696 N N . GLY A 1 92 ? 20.506 0.296 -3.907 1.00 89.19 92 GLY A N 1
ATOM 697 C CA . GLY A 1 92 ? 21.064 0.681 -5.210 1.00 89.19 92 GLY A CA 1
ATOM 698 C C . GLY A 1 92 ? 20.372 0.062 -6.432 1.00 89.19 92 GLY A C 1
ATOM 699 O O . GLY A 1 92 ? 20.762 0.367 -7.555 1.00 89.19 92 GLY A O 1
ATOM 700 N N . GLY A 1 93 ? 19.355 -0.785 -6.240 1.00 90.31 93 GLY A N 1
ATOM 701 C CA . GLY A 1 93 ? 18.551 -1.343 -7.327 1.00 90.31 93 GLY A CA 1
ATOM 702 C C . GLY A 1 93 ? 17.538 -0.348 -7.911 1.00 90.31 93 GLY A C 1
ATOM 703 O O . GLY A 1 93 ? 17.330 0.734 -7.354 1.00 90.31 93 GLY A O 1
ATOM 704 N N . PRO A 1 94 ? 16.874 -0.711 -9.023 1.00 93.38 94 PRO A N 1
ATOM 705 C CA . PRO A 1 94 ? 15.775 0.083 -9.555 1.00 93.38 94 PRO A CA 1
ATOM 706 C C . PRO A 1 94 ? 14.605 0.113 -8.567 1.00 93.38 94 PRO A C 1
ATOM 708 O O . PRO A 1 94 ? 14.404 -0.812 -7.777 1.00 93.38 94 PRO A O 1
ATOM 711 N N . ASN A 1 95 ? 13.811 1.180 -8.631 1.00 94.38 95 ASN A N 1
ATOM 712 C CA . ASN A 1 95 ? 12.528 1.197 -7.943 1.00 94.38 95 ASN A CA 1
ATOM 713 C C . ASN A 1 95 ? 11.595 0.180 -8.598 1.00 94.38 95 ASN A C 1
ATOM 715 O O . ASN A 1 95 ? 11.465 0.176 -9.819 1.00 94.38 95 ASN A O 1
ATOM 719 N N . VAL A 1 96 ? 10.921 -0.615 -7.775 1.00 95.81 96 VAL A N 1
ATOM 720 C CA . VAL A 1 96 ? 9.900 -1.566 -8.217 1.00 95.81 96 VAL A CA 1
ATOM 721 C C . VAL A 1 96 ? 8.651 -1.395 -7.373 1.00 95.81 96 VAL A C 1
ATOM 723 O O . VAL A 1 96 ? 8.723 -1.034 -6.187 1.00 95.81 96 VAL A O 1
ATOM 726 N N . LEU A 1 97 ? 7.496 -1.645 -7.982 1.00 97.50 97 LEU A N 1
ATOM 727 C CA . LEU A 1 97 ? 6.239 -1.697 -7.256 1.00 97.50 97 LEU A CA 1
ATOM 728 C C . LEU A 1 97 ? 6.195 -2.999 -6.478 1.00 97.50 97 LEU A C 1
ATOM 730 O O . LEU A 1 97 ? 6.254 -4.080 -7.059 1.00 97.50 97 LEU A O 1
ATOM 734 N N . HIS A 1 98 ? 6.056 -2.903 -5.167 1.00 97.44 98 HIS A N 1
ATOM 735 C CA . HIS A 1 98 ? 5.962 -4.084 -4.329 1.00 97.44 98 HIS A CA 1
ATOM 736 C C . HIS A 1 98 ? 5.072 -3.831 -3.122 1.00 97.44 98 HIS A C 1
ATOM 738 O O . HIS A 1 98 ? 4.806 -2.688 -2.744 1.00 97.44 98 HIS A O 1
ATOM 744 N N . TYR A 1 99 ? 4.591 -4.907 -2.513 1.00 97.50 99 TYR A N 1
ATOM 745 C CA . TYR A 1 99 ? 3.760 -4.825 -1.319 1.00 97.50 99 TYR A CA 1
ATOM 746 C C . TYR A 1 99 ? 4.279 -5.715 -0.193 1.00 97.50 99 TYR A C 1
ATOM 748 O O . TYR A 1 99 ? 5.075 -6.629 -0.413 1.00 97.50 99 TYR A O 1
ATOM 756 N N . HIS A 1 100 ? 3.782 -5.437 1.012 1.00 97.00 100 HIS A N 1
ATOM 757 C CA . HIS A 1 100 ? 4.072 -6.155 2.250 1.00 97.00 100 HIS A CA 1
ATOM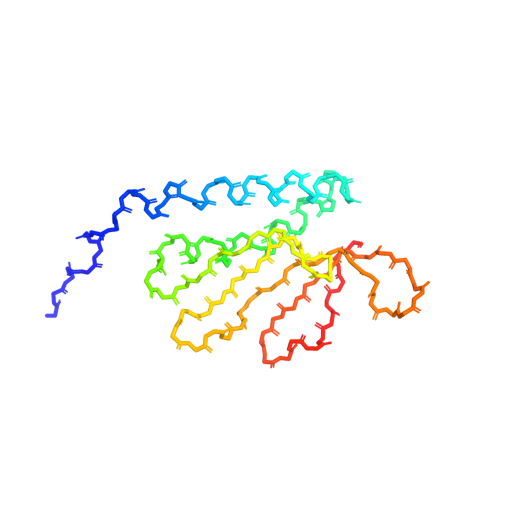 758 C C . HIS A 1 100 ? 2.768 -6.528 2.944 1.00 97.00 100 HIS A C 1
ATOM 760 O O . HIS A 1 100 ? 1.855 -5.703 3.061 1.00 97.00 100 HIS A O 1
ATOM 766 N N . ILE A 1 101 ? 2.701 -7.756 3.452 1.00 96.19 101 ILE A N 1
ATOM 767 C CA . ILE A 1 101 ? 1.561 -8.276 4.214 1.00 96.19 101 ILE A CA 1
ATOM 768 C C . ILE A 1 101 ? 2.038 -9.156 5.379 1.00 96.19 101 ILE A C 1
ATOM 770 O O . ILE A 1 101 ? 3.093 -9.789 5.281 1.00 96.19 101 ILE A O 1
ATOM 774 N N . PRO A 1 102 ? 1.279 -9.230 6.487 1.00 93.88 102 PRO A N 1
ATOM 775 C CA . PRO A 1 102 ? 1.524 -10.205 7.542 1.00 93.88 102 PRO A CA 1
ATOM 776 C C . PRO A 1 102 ? 1.506 -11.653 7.020 1.00 93.88 102 PRO A C 1
ATOM 778 O O . PRO A 1 102 ? 0.846 -11.936 6.020 1.00 93.88 102 PRO A O 1
ATOM 781 N N . PRO A 1 103 ? 2.176 -12.588 7.717 1.00 92.00 103 PRO A N 1
ATOM 782 C CA . PRO A 1 103 ? 2.917 -12.384 8.967 1.00 92.00 103 PRO A CA 1
ATOM 783 C C . PRO A 1 103 ? 4.315 -11.779 8.770 1.00 92.00 103 PRO A C 1
ATOM 785 O O . PRO A 1 103 ? 4.928 -11.345 9.741 1.00 92.00 103 PRO A O 1
ATOM 788 N N . ASN A 1 104 ? 4.823 -11.721 7.536 1.00 90.44 104 ASN A N 1
ATOM 789 C CA . ASN A 1 104 ? 6.190 -11.294 7.261 1.00 90.44 104 ASN A CA 1
ATOM 790 C C . ASN A 1 104 ? 6.234 -9.990 6.457 1.00 90.44 104 ASN A C 1
ATOM 792 O O . ASN A 1 104 ? 6.300 -9.989 5.231 1.00 90.44 104 ASN A O 1
ATOM 796 N N . LEU A 1 105 ? 6.282 -8.875 7.184 1.00 90.75 105 LEU A N 1
ATOM 797 C CA . LEU A 1 105 ? 6.394 -7.527 6.621 1.00 90.75 105 LEU A CA 1
ATOM 798 C C . LEU A 1 105 ? 7.800 -7.181 6.094 1.00 90.75 105 LEU A C 1
ATOM 800 O O . LEU A 1 105 ? 8.023 -6.043 5.701 1.00 90.75 105 LEU A O 1
ATOM 804 N N . LYS A 1 106 ? 8.760 -8.116 6.138 1.00 90.94 106 LYS A N 1
ATOM 805 C CA . LYS A 1 106 ? 10.079 -7.956 5.502 1.00 90.94 106 LYS A CA 1
ATOM 806 C C . LYS A 1 106 ? 10.117 -8.555 4.096 1.00 90.94 106 LYS A C 1
ATOM 808 O O . LYS A 1 106 ? 11.075 -8.324 3.367 1.00 90.94 106 LYS A O 1
ATOM 813 N N . ASN A 1 107 ? 9.118 -9.359 3.732 1.00 93.69 107 ASN A N 1
ATOM 814 C CA . ASN A 1 107 ? 9.037 -9.929 2.397 1.00 93.69 107 ASN A CA 1
ATOM 815 C C . ASN A 1 107 ? 8.496 -8.888 1.423 1.00 93.69 107 ASN A C 1
ATOM 817 O O . ASN A 1 107 ? 7.413 -8.347 1.629 1.00 93.69 107 ASN A O 1
ATOM 821 N N . HIS A 1 108 ? 9.227 -8.692 0.331 1.00 93.88 108 HIS A N 1
ATOM 822 C CA . HIS A 1 108 ? 8.807 -7.854 -0.778 1.00 93.88 108 HIS A CA 1
ATOM 823 C C . HIS A 1 108 ? 8.140 -8.733 -1.835 1.00 93.88 108 HIS A C 1
ATOM 825 O O . HIS A 1 108 ? 8.778 -9.627 -2.391 1.00 93.88 108 HIS A O 1
ATOM 831 N N . TYR A 1 109 ? 6.867 -8.475 -2.114 1.00 94.81 109 TYR A N 1
ATOM 832 C CA . TYR A 1 109 ? 6.152 -9.122 -3.210 1.00 94.81 109 TYR A CA 1
ATOM 833 C C . TYR A 1 109 ? 6.084 -8.152 -4.387 1.00 94.81 109 TYR A C 1
ATOM 835 O O . TYR A 1 109 ? 5.336 -7.174 -4.341 1.00 94.81 109 TYR A O 1
ATOM 843 N N . GLU A 1 110 ? 6.919 -8.387 -5.397 1.00 94.69 110 GLU A N 1
ATOM 844 C CA . GLU A 1 110 ? 7.004 -7.551 -6.595 1.00 94.69 110 GLU A CA 1
ATOM 845 C C . GLU A 1 110 ? 5.728 -7.651 -7.441 1.00 94.69 110 GLU A C 1
ATOM 847 O O . GLU A 1 110 ? 5.100 -8.707 -7.544 1.00 94.69 110 GLU A O 1
ATOM 852 N N . VAL A 1 111 ? 5.336 -6.523 -8.023 1.00 91.88 111 VAL A N 1
ATOM 853 C CA . VAL A 1 111 ? 4.120 -6.365 -8.827 1.00 91.88 111 VAL A CA 1
ATOM 854 C C . VAL A 1 111 ? 4.455 -5.885 -10.237 1.00 91.88 111 VAL A C 1
ATOM 856 O O . VAL A 1 111 ? 3.788 -6.303 -11.188 1.00 91.88 111 VAL A O 1
ATOM 859 N N . PHE A 1 112 ? 5.418 -4.962 -10.353 1.00 84.56 112 PHE A N 1
ATOM 860 C CA . PHE A 1 112 ? 5.782 -4.267 -11.587 1.00 84.56 112 PHE A CA 1
ATOM 861 C C . PHE A 1 112 ? 7.177 -3.643 -11.494 1.00 84.56 112 PHE A C 1
ATOM 863 O O . PHE A 1 112 ? 7.490 -3.088 -10.410 1.00 84.56 112 PHE A O 1
#

Sequence (112 aa):
MSGQDVHNLDPSVQGQWVPIAAAAIRLLTSKVGREGMTKGWALARPYVDKAIKAPNTYILEGAGGGGRIIQVRLRKTGAVVFRLDYFPIKTGGPNVLHYHIPPNLKNHYEVF